Protein AF-F2IVC2-F1 (afdb_monomer_lite)

pLDDT: mean 76.6, std 15.21, range [43.16, 92.25]

Radius of gyration: 13.75 Å; chains: 1; bounding box: 46×25×32 Å

Foldseek 3Di:
DLDDPDDAQFWKQFAPPDDDPPVRPFIWGFHDWDDDDPNFTKTWTHTPVDRDIDIDTPVRIGGPPPPPPPPPDD

Sequence (74 aa):
MSTHRYAIGQSVRLNTGTGGPSRSGDTYRITATLPTRDNYPQYRIRNDDERHDRVASEDTLEAVKTQQPFFRTR

Secondary structure (DSSP, 8-state):
----SS-TT-EEEE---SSS---TT-EEEEEEEEEEETTEEEEEEEESSS--EEEEEGGGEEE-----------

Organism: Polymorphum gilvum (strain LMG 25793 / CGMCC 1.9160 / SL003B-26A1) (NCBI:txid991905)

Structure (mmCIF, N/CA/C/O backbone):
data_AF-F2IVC2-F1
#
_entry.id   AF-F2IVC2-F1
#
loop_
_atom_site.group_PDB
_atom_site.id
_atom_site.type_symbol
_atom_site.label_atom_id
_atom_site.label_alt_id
_atom_site.label_comp_id
_atom_site.label_asym_id
_atom_site.label_entity_id
_atom_site.label_seq_id
_atom_site.pdbx_PDB_ins_code
_atom_site.Cartn_x
_atom_site.Cartn_y
_atom_site.Cartn_z
_atom_site.occupancy
_atom_site.B_iso_or_equiv
_atom_site.auth_seq_id
_atom_site.auth_comp_id
_atom_site.auth_asym_id
_atom_site.auth_atom_id
_atom_site.pdbx_PDB_model_num
ATOM 1 N N . MET A 1 1 ? 1.268 9.064 14.633 1.00 49.53 1 MET A N 1
ATOM 2 C CA . MET A 1 1 ? 0.427 7.948 14.153 1.00 49.53 1 MET A CA 1
ATOM 3 C C . MET A 1 1 ? 0.402 8.019 12.637 1.00 49.53 1 MET A C 1
ATOM 5 O O . MET A 1 1 ? -0.203 8.942 12.106 1.00 49.53 1 MET A O 1
ATOM 9 N N . SER A 1 2 ? 1.129 7.146 11.937 1.00 56.44 2 SER A N 1
ATOM 10 C CA . SER A 1 2 ? 1.025 7.086 10.475 1.00 56.44 2 SER A CA 1
ATOM 11 C C . SER A 1 2 ? -0.340 6.507 10.133 1.00 56.44 2 SER A C 1
ATOM 13 O O . SER A 1 2 ? -0.626 5.354 10.441 1.00 56.44 2 SER A O 1
ATOM 15 N N . THR A 1 3 ? -1.214 7.347 9.591 1.0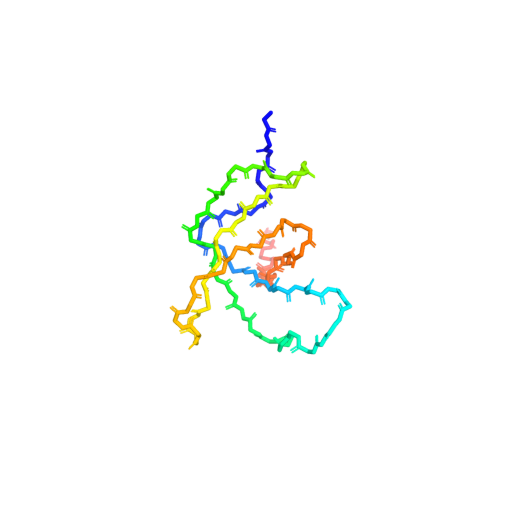0 79.94 3 THR A N 1
ATOM 16 C CA . THR A 1 3 ? -2.535 6.909 9.149 1.00 79.94 3 THR A CA 1
ATOM 17 C C . THR A 1 3 ? -2.339 6.197 7.824 1.00 79.94 3 THR A C 1
ATOM 19 O O . THR A 1 3 ? -2.011 6.836 6.830 1.00 79.94 3 THR A O 1
ATOM 22 N N . HIS A 1 4 ? -2.480 4.875 7.830 1.00 83.69 4 HIS A N 1
ATOM 23 C CA . HIS A 1 4 ? -2.457 4.080 6.612 1.00 83.69 4 HIS A CA 1
ATOM 24 C C . HIS A 1 4 ? -3.675 4.447 5.757 1.00 83.69 4 HIS A C 1
ATOM 26 O O . HIS A 1 4 ? -4.812 4.307 6.208 1.00 83.69 4 HIS A O 1
ATOM 32 N N . ARG A 1 5 ? -3.452 4.935 4.535 1.00 87.44 5 ARG A N 1
ATOM 33 C CA . ARG A 1 5 ? -4.523 5.291 3.595 1.00 87.44 5 ARG A CA 1
ATOM 34 C C . ARG A 1 5 ? -5.241 4.070 3.023 1.00 87.44 5 ARG A C 1
ATOM 36 O O . ARG A 1 5 ? -6.381 4.192 2.576 1.00 87.44 5 ARG A O 1
ATOM 43 N N . TYR A 1 6 ? -4.584 2.912 3.035 1.00 89.25 6 TYR A N 1
ATOM 44 C CA . TYR A 1 6 ? -5.116 1.665 2.503 1.00 89.25 6 TYR A CA 1
ATOM 45 C C . TYR A 1 6 ? -5.259 0.588 3.582 1.00 89.25 6 TYR A C 1
ATOM 47 O O . TYR A 1 6 ? -4.473 0.522 4.527 1.00 89.25 6 TYR A O 1
ATOM 55 N N . ALA A 1 7 ? -6.251 -0.285 3.415 1.00 89.88 7 ALA A N 1
ATOM 56 C CA . ALA A 1 7 ? -6.538 -1.375 4.343 1.00 89.88 7 ALA A CA 1
ATOM 57 C C . ALA A 1 7 ? -6.061 -2.738 3.819 1.00 89.88 7 ALA A C 1
ATOM 59 O O . ALA A 1 7 ? -5.997 -2.978 2.612 1.00 89.88 7 ALA A O 1
ATOM 60 N N . ILE A 1 8 ? -5.789 -3.673 4.734 1.00 91.38 8 ILE A N 1
ATOM 61 C CA . ILE A 1 8 ? -5.542 -5.077 4.380 1.00 91.38 8 ILE A CA 1
ATOM 62 C C . ILE A 1 8 ? -6.779 -5.637 3.664 1.00 91.38 8 ILE A C 1
ATOM 64 O O . ILE A 1 8 ? -7.911 -5.445 4.098 1.00 91.38 8 ILE A O 1
ATOM 68 N N . GLY A 1 9 ? -6.556 -6.320 2.546 1.00 89.94 9 GLY A N 1
ATOM 69 C CA . GLY A 1 9 ? -7.588 -6.865 1.673 1.00 89.94 9 GLY A CA 1
ATOM 70 C C . GLY A 1 9 ? -8.028 -5.926 0.547 1.00 89.94 9 GLY A C 1
ATOM 71 O O . GLY A 1 9 ? -8.709 -6.403 -0.363 1.00 89.94 9 GLY A O 1
ATOM 72 N N . GLN A 1 10 ? -7.622 -4.651 0.570 1.00 89.94 10 GLN A N 1
ATOM 73 C CA . GLN A 1 10 ? -7.926 -3.673 -0.474 1.00 89.94 10 GLN A CA 1
ATOM 74 C C . GLN A 1 10 ? -7.118 -3.935 -1.749 1.00 89.94 10 GLN A C 1
ATOM 76 O O . GLN A 1 10 ? -5.936 -4.283 -1.692 1.00 89.94 10 GLN A O 1
ATOM 81 N N . SER A 1 11 ? -7.764 -3.735 -2.898 1.00 88.75 11 SER A N 1
ATOM 82 C CA . SER A 1 11 ? -7.134 -3.814 -4.213 1.00 88.75 11 SER A CA 1
ATOM 83 C C . SER A 1 11 ? -6.495 -2.479 -4.602 1.00 88.75 11 SER A C 1
ATOM 85 O O . SER A 1 11 ? -7.145 -1.430 -4.600 1.00 88.75 11 SER A O 1
ATOM 87 N N . VAL A 1 12 ? -5.217 -2.526 -4.956 1.00 87.88 12 VAL A N 1
ATOM 88 C CA . VAL A 1 12 ? -4.383 -1.387 -5.346 1.00 87.88 12 VAL A CA 1
ATOM 89 C C . VAL A 1 12 ? -3.623 -1.708 -6.629 1.00 87.88 12 VAL A C 1
ATOM 91 O O . VAL A 1 12 ? -3.385 -2.867 -6.956 1.00 87.88 12 VAL A O 1
ATOM 94 N N . ARG A 1 13 ? -3.244 -0.683 -7.377 1.00 86.25 13 ARG A N 1
ATOM 95 C CA . ARG A 1 13 ? -2.348 -0.782 -8.529 1.00 86.25 13 ARG A CA 1
ATOM 96 C C . ARG A 1 13 ? -1.016 -0.157 -8.167 1.00 86.25 13 ARG A C 1
ATOM 98 O O . ARG A 1 13 ? -0.971 0.838 -7.450 1.00 86.25 13 ARG A O 1
ATOM 105 N N . LEU A 1 14 ? 0.055 -0.763 -8.660 1.00 82.50 14 LEU A N 1
ATOM 106 C CA . LEU A 1 14 ? 1.398 -0.228 -8.517 1.00 82.50 14 LEU A CA 1
ATOM 107 C C . LEU A 1 14 ? 1.648 0.765 -9.660 1.00 82.50 14 LEU A C 1
ATOM 109 O O . LEU A 1 14 ? 1.664 0.369 -10.825 1.00 82.50 14 LEU A O 1
ATOM 113 N N . ASN A 1 15 ? 1.847 2.037 -9.330 1.00 77.50 15 ASN A N 1
ATOM 114 C CA . ASN A 1 15 ? 2.252 3.072 -10.272 1.00 77.50 15 ASN A CA 1
ATOM 115 C C . ASN A 1 15 ? 3.714 3.432 -9.999 1.00 77.50 15 ASN A C 1
ATOM 117 O O . ASN A 1 15 ? 4.033 4.373 -9.275 1.00 77.50 15 ASN A O 1
ATOM 121 N N . THR A 1 16 ? 4.632 2.629 -10.540 1.00 65.56 16 THR A N 1
ATOM 122 C CA . THR A 1 16 ? 6.057 2.976 -10.529 1.00 65.56 16 THR A CA 1
ATOM 123 C C . THR A 1 16 ? 6.289 4.056 -11.575 1.00 65.56 16 THR A C 1
ATOM 125 O O . THR A 1 16 ? 6.549 3.758 -12.745 1.00 65.56 16 THR A O 1
ATOM 128 N N . GLY A 1 17 ? 6.166 5.317 -11.168 1.00 57.50 17 GLY A N 1
ATOM 129 C CA . GLY A 1 17 ? 6.627 6.440 -11.970 1.00 57.50 17 GLY A CA 1
ATOM 130 C C . GLY A 1 17 ? 8.089 6.223 -12.368 1.00 57.50 17 GLY A C 1
ATOM 131 O O . GLY A 1 17 ? 8.919 5.879 -11.531 1.00 57.50 17 GLY A O 1
ATOM 132 N N . THR A 1 18 ? 8.391 6.409 -13.654 1.00 51.06 18 THR A N 1
ATOM 133 C CA . THR A 1 18 ? 9.734 6.370 -14.267 1.00 51.06 18 THR A CA 1
ATOM 134 C C . THR A 1 18 ? 10.484 5.029 -14.193 1.00 51.06 18 THR A C 1
ATOM 136 O O . THR A 1 18 ? 11.259 4.787 -13.277 1.00 51.06 18 THR A O 1
ATOM 139 N N . GLY A 1 19 ? 10.347 4.177 -15.220 1.00 43.16 19 GLY A N 1
ATOM 140 C CA . GLY A 1 19 ? 11.362 3.133 -15.464 1.00 43.16 19 GLY A CA 1
ATOM 141 C C . GLY A 1 19 ? 10.964 1.918 -16.298 1.00 43.16 19 GLY A C 1
ATOM 142 O O . GLY A 1 19 ? 11.834 1.158 -16.706 1.00 43.16 19 GLY A O 1
ATOM 143 N N . GLY A 1 20 ? 9.682 1.724 -16.589 1.00 47.53 20 GLY A N 1
ATOM 144 C CA . GLY A 1 20 ? 9.221 0.641 -17.456 1.00 47.53 20 GLY A CA 1
ATOM 145 C C . GLY A 1 20 ? 7.725 0.416 -17.294 1.00 47.53 20 GLY A C 1
ATOM 146 O O . GLY A 1 20 ? 7.143 0.933 -16.337 1.00 47.53 20 GLY A O 1
ATOM 147 N N . PRO A 1 21 ? 7.079 -0.328 -18.204 1.00 47.03 21 PRO A N 1
ATOM 148 C CA . PRO A 1 21 ? 5.698 -0.725 -18.014 1.00 47.03 21 PRO A CA 1
ATOM 149 C C . PRO A 1 21 ? 5.642 -1.672 -16.809 1.00 47.03 21 PRO A C 1
ATOM 151 O O . PRO A 1 21 ? 5.721 -2.889 -16.962 1.00 47.03 21 PRO A O 1
ATOM 154 N N . SER A 1 22 ? 5.472 -1.130 -15.599 1.00 51.09 22 SER A N 1
ATOM 155 C CA . SER A 1 22 ? 4.678 -1.827 -14.591 1.00 51.09 22 SER A CA 1
ATOM 156 C C . SER A 1 22 ? 3.360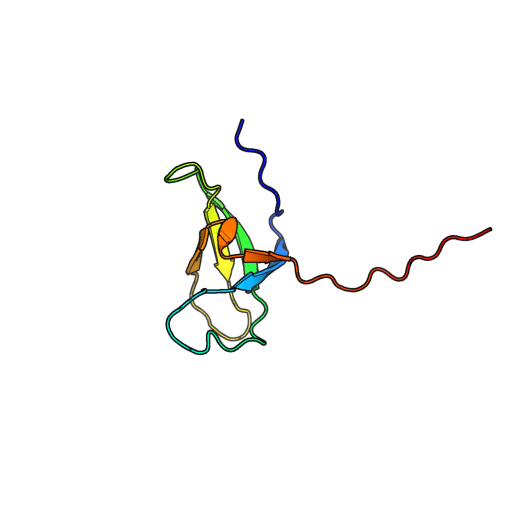 -2.067 -15.288 1.00 51.09 22 SER A C 1
ATOM 158 O O . SER A 1 22 ? 2.629 -1.106 -15.535 1.00 51.09 22 SER A O 1
ATOM 160 N N . ARG A 1 23 ? 3.172 -3.305 -15.762 1.00 54.38 23 ARG A N 1
ATOM 161 C CA . ARG A 1 23 ? 2.014 -3.771 -16.520 1.00 54.38 23 ARG A CA 1
ATOM 162 C C . ARG A 1 23 ? 0.791 -3.107 -15.918 1.00 54.38 23 ARG A C 1
ATOM 164 O O . ARG A 1 23 ? 0.348 -3.464 -14.831 1.00 54.38 23 ARG A O 1
ATOM 171 N N . SER A 1 24 ? 0.298 -2.071 -16.586 1.00 52.12 24 SER A N 1
ATOM 172 C CA . SER A 1 24 ? -0.588 -1.070 -15.982 1.00 52.12 24 SER A CA 1
ATOM 173 C C . SER A 1 24 ? -2.012 -1.607 -15.750 1.00 52.12 24 SER A C 1
ATOM 175 O O . SER A 1 24 ? -2.958 -0.844 -15.581 1.00 52.12 24 SER A O 1
ATOM 177 N N . GLY A 1 25 ? -2.161 -2.936 -15.745 1.00 57.62 25 GLY A N 1
ATOM 178 C CA . GLY A 1 25 ? -3.370 -3.687 -15.443 1.00 57.62 25 GLY A CA 1
ATOM 179 C C . GLY A 1 25 ? -3.244 -4.640 -14.249 1.00 57.62 25 GLY A C 1
ATOM 180 O O . GLY A 1 25 ? -4.280 -5.117 -13.787 1.00 57.62 25 GLY A O 1
ATOM 181 N N . ASP A 1 26 ? -2.045 -4.895 -13.710 1.00 72.31 26 ASP A N 1
ATOM 182 C CA . ASP A 1 26 ? -1.891 -5.815 -12.580 1.00 72.31 26 ASP A CA 1
ATOM 183 C C . ASP A 1 26 ? -2.457 -5.192 -11.299 1.00 72.31 26 ASP A C 1
ATOM 185 O O . ASP A 1 26 ? -1.981 -4.176 -10.783 1.00 72.31 26 ASP A O 1
ATOM 189 N N . THR A 1 27 ? -3.543 -5.791 -10.814 1.00 82.69 27 THR A N 1
ATOM 190 C CA . THR A 1 27 ? -4.207 -5.392 -9.576 1.00 82.69 27 THR A CA 1
ATOM 191 C C . THR A 1 27 ? -3.649 -6.228 -8.439 1.00 82.69 27 THR A C 1
ATOM 193 O O . THR A 1 27 ? -3.795 -7.445 -8.410 1.00 82.69 27 THR A O 1
ATOM 196 N N . TYR A 1 28 ? -3.033 -5.560 -7.477 1.00 87.12 28 TYR A N 1
ATOM 197 C CA . TYR A 1 28 ? -2.466 -6.175 -6.293 1.00 87.12 28 TYR A CA 1
ATOM 198 C C . TYR A 1 28 ? -3.432 -6.063 -5.120 1.00 87.12 28 TYR A C 1
ATOM 200 O O . TYR A 1 28 ? -4.230 -5.133 -5.031 1.00 87.12 28 TYR A O 1
ATOM 208 N N . ARG A 1 29 ? -3.328 -6.986 -4.168 1.00 90.56 29 ARG A N 1
ATOM 209 C CA . ARG A 1 29 ? -4.066 -6.947 -2.909 1.00 90.56 29 ARG A CA 1
ATOM 210 C C . ARG A 1 29 ? -3.127 -6.652 -1.757 1.00 90.56 29 ARG A C 1
ATOM 212 O O . ARG A 1 29 ? -2.079 -7.284 -1.642 1.00 90.56 29 ARG A O 1
ATOM 219 N N . ILE A 1 30 ? -3.517 -5.738 -0.877 1.00 91.44 30 ILE A N 1
ATOM 220 C CA . ILE A 1 30 ? -2.767 -5.489 0.355 1.00 91.44 30 ILE A CA 1
ATOM 221 C C . ILE A 1 30 ? -2.938 -6.682 1.287 1.00 91.44 30 ILE A C 1
ATOM 223 O O . ILE A 1 30 ? -4.057 -7.048 1.637 1.00 91.44 30 ILE A O 1
ATOM 227 N N . THR A 1 31 ? -1.833 -7.281 1.707 1.00 91.88 31 THR A N 1
ATOM 228 C CA . THR A 1 31 ? -1.818 -8.421 2.633 1.00 91.88 31 THR A CA 1
ATOM 229 C C . THR A 1 31 ? -1.339 -8.028 4.024 1.00 91.88 31 THR A C 1
ATOM 231 O O . THR A 1 31 ? -1.722 -8.673 4.995 1.00 91.88 31 THR A O 1
ATOM 234 N N . ALA A 1 32 ? -0.553 -6.953 4.147 1.00 91.12 32 ALA A N 1
ATOM 235 C CA . ALA A 1 32 ? -0.125 -6.421 5.437 1.00 91.12 32 ALA A CA 1
ATOM 236 C C . ALA A 1 32 ? 0.237 -4.932 5.360 1.00 91.12 32 ALA A C 1
ATOM 238 O O . ALA A 1 32 ? 0.708 -4.446 4.331 1.00 91.12 32 ALA A O 1
ATOM 239 N N . THR A 1 33 ? 0.086 -4.233 6.482 1.00 91.19 33 THR A N 1
ATOM 240 C CA . THR A 1 33 ? 0.653 -2.900 6.719 1.00 91.19 33 THR A CA 1
ATOM 241 C C . THR A 1 33 ? 2.016 -3.041 7.391 1.00 91.19 33 THR A C 1
ATOM 243 O O . THR A 1 33 ? 2.171 -3.816 8.335 1.00 91.19 33 THR A O 1
ATOM 246 N N . LEU A 1 34 ? 3.009 -2.302 6.914 1.00 89.19 34 LEU A N 1
ATOM 247 C CA . LEU A 1 34 ? 4.376 -2.295 7.431 1.00 89.19 34 LEU A CA 1
ATOM 248 C C . LEU A 1 34 ? 4.675 -0.959 8.129 1.00 89.19 34 LEU A C 1
ATOM 250 O O . LEU A 1 34 ? 4.017 0.042 7.833 1.00 89.19 34 LEU A O 1
ATOM 254 N N . PRO A 1 35 ? 5.683 -0.908 9.021 1.00 87.00 35 PRO A N 1
ATOM 255 C CA . PRO A 1 35 ? 6.137 0.353 9.586 1.00 87.00 35 PRO A CA 1
ATOM 256 C C . PRO A 1 35 ? 6.569 1.324 8.483 1.00 87.00 35 PRO A C 1
ATOM 258 O O . PRO A 1 35 ? 7.195 0.949 7.485 1.00 87.00 35 PRO A O 1
ATOM 261 N N . THR A 1 36 ? 6.217 2.587 8.694 1.00 86.12 36 THR A N 1
ATOM 262 C CA . THR A 1 36 ? 6.568 3.715 7.835 1.00 86.12 36 THR A CA 1
ATOM 263 C C . THR A 1 36 ? 8.078 3.788 7.647 1.00 86.12 36 THR A C 1
ATOM 265 O O . THR A 1 36 ? 8.830 3.760 8.621 1.00 86.12 36 THR A O 1
ATOM 268 N N . ARG A 1 37 ? 8.520 3.915 6.398 1.00 83.50 37 ARG A N 1
ATOM 269 C CA . ARG A 1 37 ? 9.924 4.125 6.042 1.00 83.50 37 ARG A CA 1
ATOM 270 C C . ARG A 1 37 ? 10.030 5.419 5.253 1.00 83.50 37 ARG A C 1
ATOM 272 O O . ARG A 1 37 ? 9.203 5.666 4.384 1.00 83.50 37 ARG A O 1
ATOM 279 N N . ASP A 1 38 ? 11.000 6.259 5.602 1.00 81.44 38 ASP A N 1
ATOM 280 C CA . ASP A 1 38 ? 11.208 7.559 4.948 1.00 81.44 38 ASP A CA 1
ATOM 281 C C . ASP A 1 38 ? 9.942 8.444 4.930 1.00 81.44 38 ASP A C 1
ATOM 283 O O . ASP A 1 38 ? 9.656 9.127 3.957 1.00 81.44 38 ASP A O 1
ATOM 287 N N . ASN A 1 39 ? 9.168 8.434 6.024 1.00 82.38 39 ASN A N 1
ATOM 288 C CA . ASN A 1 39 ? 7.870 9.119 6.178 1.00 82.38 39 ASN A CA 1
ATOM 289 C C . ASN A 1 39 ? 6.702 8.564 5.344 1.00 82.38 39 ASN A C 1
ATOM 291 O O . ASN A 1 39 ? 5.578 9.039 5.507 1.00 82.38 39 ASN A O 1
ATOM 295 N N . TYR A 1 40 ? 6.912 7.514 4.549 1.00 83.56 40 TYR A N 1
ATOM 296 C CA . TYR A 1 40 ? 5.851 6.874 3.776 1.00 83.56 40 TYR A CA 1
ATOM 297 C C . TYR A 1 40 ? 5.399 5.552 4.411 1.00 83.56 40 TYR A C 1
ATOM 299 O O . TYR A 1 40 ? 6.235 4.682 4.688 1.00 83.56 40 TYR A O 1
ATOM 307 N N . PRO A 1 41 ? 4.087 5.368 4.674 1.00 89.81 41 PRO A N 1
ATOM 308 C CA . PRO A 1 41 ? 3.553 4.077 5.084 1.00 89.81 41 PRO A CA 1
ATOM 309 C C . PRO A 1 41 ? 3.887 3.019 4.034 1.00 89.81 41 PRO A C 1
ATOM 311 O O . PRO A 1 41 ? 3.753 3.261 2.833 1.00 89.81 41 PRO A O 1
ATOM 314 N N . GLN A 1 42 ? 4.328 1.849 4.485 1.00 92.25 42 GLN A N 1
ATOM 315 C CA . GLN A 1 42 ? 4.631 0.734 3.596 1.00 92.25 42 GLN A CA 1
ATOM 316 C C . GLN A 1 42 ? 3.538 -0.327 3.663 1.00 92.25 42 GLN A C 1
ATOM 318 O O . GLN A 1 42 ? 2.894 -0.530 4.696 1.00 92.25 42 GLN A O 1
ATOM 323 N N . TYR A 1 43 ? 3.374 -1.049 2.562 1.00 92.25 43 TYR A N 1
ATOM 324 C CA . TYR A 1 43 ? 2.390 -2.113 2.425 1.00 92.25 43 TYR A CA 1
ATOM 325 C C . TYR A 1 43 ? 3.029 -3.342 1.787 1.00 92.25 43 TYR A C 1
ATOM 327 O O . TYR A 1 43 ? 3.810 -3.225 0.841 1.00 92.25 43 TYR A O 1
ATOM 335 N N . ARG A 1 44 ? 2.681 -4.534 2.286 1.00 91.81 44 ARG A N 1
ATOM 336 C CA . ARG A 1 44 ? 2.878 -5.776 1.530 1.00 91.81 44 ARG A CA 1
ATOM 337 C C . ARG A 1 44 ? 1.710 -5.932 0.586 1.00 91.81 44 ARG A C 1
ATOM 339 O O . ARG A 1 44 ? 0.555 -5.916 1.015 1.00 91.81 44 ARG A O 1
ATOM 346 N N . ILE A 1 45 ? 2.037 -6.101 -0.681 1.00 89.81 45 ILE A N 1
ATOM 347 C CA . ILE A 1 45 ? 1.084 -6.326 -1.749 1.00 89.81 45 ILE A CA 1
ATOM 348 C C . ILE A 1 45 ? 1.376 -7.673 -2.401 1.00 89.81 45 ILE A C 1
ATOM 350 O O . ILE A 1 45 ? 2.530 -8.092 -2.513 1.00 89.81 45 ILE A O 1
ATOM 354 N N . ARG A 1 46 ? 0.323 -8.354 -2.833 1.00 87.19 46 ARG A N 1
ATOM 355 C CA . ARG A 1 46 ? 0.408 -9.633 -3.534 1.00 87.19 46 ARG A CA 1
ATOM 356 C C . ARG A 1 46 ? -0.427 -9.560 -4.801 1.00 87.19 46 ARG A C 1
ATOM 358 O O . ARG A 1 46 ? -1.564 -9.094 -4.743 1.00 87.19 46 ARG A O 1
ATOM 365 N N . ASN A 1 47 ? 0.138 -9.982 -5.925 1.00 83.06 47 ASN A N 1
ATOM 366 C CA . ASN A 1 47 ? -0.637 -10.190 -7.143 1.00 83.06 47 ASN A CA 1
ATOM 367 C C . ASN A 1 47 ? -1.288 -11.579 -7.060 1.00 83.06 47 ASN A C 1
ATOM 369 O O . ASN A 1 47 ? -0.698 -12.505 -6.506 1.00 83.06 47 ASN A O 1
ATOM 373 N N . ASP A 1 48 ? -2.507 -11.725 -7.561 1.00 73.50 48 ASP A N 1
ATOM 374 C CA . ASP A 1 48 ? -3.119 -13.053 -7.679 1.00 73.50 48 ASP A CA 1
ATOM 375 C C . ASP A 1 48 ? -2.448 -13.862 -8.807 1.00 73.50 48 ASP A C 1
ATOM 377 O O . ASP A 1 48 ? -2.258 -15.070 -8.678 1.00 73.50 48 ASP A O 1
ATOM 381 N N . ASP A 1 49 ? -1.988 -13.166 -9.856 1.00 72.88 49 ASP A N 1
ATOM 382 C CA . ASP A 1 49 ? -1.309 -13.748 -11.021 1.00 72.88 49 ASP A CA 1
ATOM 383 C C . ASP A 1 49 ? 0.167 -14.091 -10.729 1.00 72.88 49 ASP A C 1
ATOM 385 O O . ASP A 1 49 ? 0.662 -15.167 -11.071 1.00 72.88 49 ASP A O 1
ATOM 389 N N . GLU A 1 50 ? 0.871 -13.219 -9.998 1.00 68.12 50 GLU A N 1
ATOM 390 C CA . GLU A 1 50 ? 2.258 -13.450 -9.579 1.00 68.12 50 GLU A CA 1
ATOM 391 C C . GLU A 1 50 ? 2.329 -13.917 -8.117 1.00 68.12 50 GLU A C 1
ATOM 393 O O . GLU A 1 50 ? 1.996 -13.184 -7.190 1.00 68.12 50 GLU A O 1
ATOM 398 N N . ARG A 1 51 ? 2.878 -15.113 -7.869 1.00 72.19 51 ARG A N 1
ATOM 399 C CA . ARG A 1 51 ? 3.028 -15.704 -6.518 1.00 72.19 51 ARG A CA 1
ATOM 400 C C . ARG A 1 51 ? 4.028 -14.990 -5.590 1.00 72.19 51 ARG A C 1
ATOM 402 O O . ARG A 1 51 ? 4.351 -15.524 -4.528 1.00 72.19 51 ARG A O 1
ATOM 409 N N . HIS A 1 52 ? 4.537 -13.824 -5.973 1.00 75.56 52 HIS A N 1
ATOM 410 C CA . HIS A 1 52 ? 5.543 -13.091 -5.214 1.00 75.56 52 HIS A CA 1
ATOM 411 C C . HIS A 1 52 ? 4.913 -11.967 -4.391 1.00 75.56 52 HIS A C 1
ATOM 413 O O . HIS A 1 52 ? 4.148 -11.147 -4.898 1.00 75.56 52 HIS A O 1
ATOM 419 N N . ASP A 1 53 ? 5.289 -11.909 -3.115 1.00 82.25 53 ASP A N 1
ATOM 420 C CA . ASP A 1 53 ? 4.973 -10.771 -2.262 1.00 82.25 53 ASP A CA 1
ATOM 421 C C . ASP A 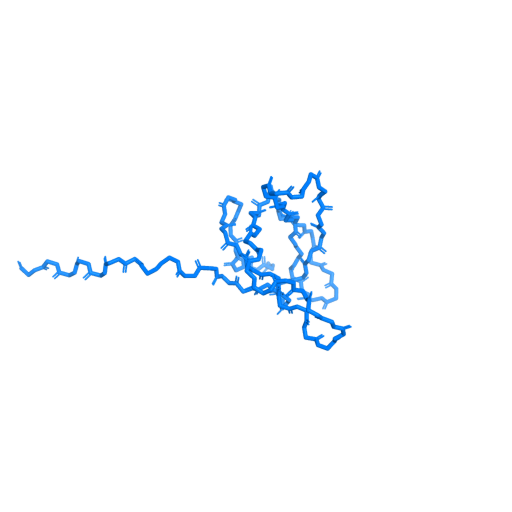1 53 ? 5.931 -9.617 -2.596 1.00 82.25 53 ASP A C 1
ATOM 423 O O . ASP A 1 53 ? 7.151 -9.797 -2.630 1.00 82.25 53 ASP A O 1
ATOM 427 N N . ARG A 1 54 ? 5.386 -8.418 -2.800 1.00 86.25 54 ARG A N 1
ATOM 428 C CA . ARG A 1 54 ? 6.154 -7.181 -2.981 1.00 86.25 54 ARG A CA 1
ATOM 429 C C . ARG A 1 54 ? 5.891 -6.223 -1.829 1.00 86.25 54 ARG A C 1
ATOM 431 O O . ARG A 1 54 ? 4.828 -6.244 -1.211 1.00 86.25 54 ARG A O 1
ATOM 438 N N . VAL A 1 55 ? 6.867 -5.368 -1.550 1.00 88.62 55 VAL A N 1
ATOM 439 C CA . VAL A 1 55 ? 6.705 -4.236 -0.635 1.00 88.62 55 VAL A CA 1
ATOM 440 C C . VAL A 1 55 ? 6.659 -2.964 -1.465 1.00 88.62 55 VAL A C 1
ATOM 442 O O . VAL A 1 55 ? 7.524 -2.763 -2.315 1.00 88.62 55 VAL A O 1
ATOM 445 N N . ALA A 1 56 ? 5.647 -2.134 -1.227 1.00 87.44 56 ALA A N 1
ATOM 446 C CA . ALA A 1 56 ? 5.451 -0.866 -1.915 1.00 87.44 56 ALA A CA 1
ATOM 447 C C . ALA A 1 56 ? 5.115 0.249 -0.918 1.00 87.44 56 ALA A C 1
ATOM 449 O O . ALA A 1 56 ? 4.451 0.019 0.100 1.00 87.44 56 ALA A O 1
ATOM 450 N N . SER A 1 57 ? 5.582 1.456 -1.223 1.00 89.69 57 SER A N 1
ATOM 451 C CA . SER A 1 57 ? 5.281 2.672 -0.467 1.00 89.69 57 SER A CA 1
ATOM 452 C C . SER A 1 57 ? 3.904 3.202 -0.848 1.00 89.69 57 SER A C 1
ATOM 454 O O . SER A 1 57 ? 3.479 3.044 -1.992 1.00 89.69 57 SER A O 1
ATOM 456 N N . GLU A 1 58 ? 3.229 3.878 0.081 1.00 88.56 58 GLU A N 1
ATOM 457 C CA . GLU A 1 58 ? 1.916 4.482 -0.168 1.00 88.56 58 GLU A CA 1
ATOM 458 C C . GLU A 1 58 ? 1.876 5.381 -1.411 1.00 88.56 58 GLU A C 1
ATOM 460 O O . GLU A 1 58 ? 0.872 5.369 -2.117 1.00 88.56 58 GLU A O 1
ATOM 465 N N . ASP A 1 59 ? 2.951 6.127 -1.694 1.00 87.75 59 ASP A N 1
ATOM 466 C CA . ASP A 1 59 ? 3.010 7.064 -2.825 1.00 87.75 59 ASP A CA 1
ATOM 467 C C . ASP A 1 59 ? 3.046 6.355 -4.1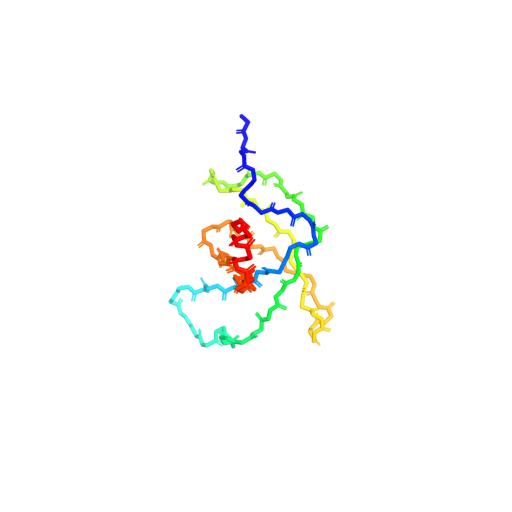93 1.00 87.75 59 ASP A C 1
ATOM 469 O O . ASP A 1 59 ? 2.491 6.853 -5.166 1.00 87.75 59 ASP A O 1
ATOM 473 N N . THR A 1 60 ? 3.615 5.148 -4.240 1.00 85.38 60 THR A N 1
ATOM 474 C CA . THR A 1 60 ? 3.669 4.298 -5.443 1.00 85.38 60 THR A CA 1
ATOM 475 C C . THR A 1 60 ? 2.408 3.458 -5.658 1.00 85.38 60 THR A C 1
ATOM 477 O O . THR A 1 60 ? 2.327 2.687 -6.617 1.00 85.38 60 THR A O 1
ATOM 480 N N . LEU A 1 61 ? 1.436 3.547 -4.746 1.00 87.31 61 LEU A N 1
ATOM 481 C CA . LEU A 1 61 ? 0.203 2.772 -4.783 1.00 87.31 61 LEU A CA 1
ATOM 482 C C . LEU A 1 61 ? -0.981 3.661 -5.129 1.00 87.31 61 LEU A C 1
ATOM 484 O O . LEU A 1 61 ? -1.188 4.713 -4.530 1.00 87.31 61 LEU A O 1
ATOM 488 N N . GLU A 1 62 ? -1.831 3.165 -6.018 1.00 87.94 62 GLU A N 1
ATOM 489 C CA . GLU A 1 62 ? -3.102 3.789 -6.362 1.00 87.94 62 GLU A CA 1
ATOM 490 C C . GLU A 1 62 ? -4.261 2.859 -6.004 1.00 87.94 62 GLU A C 1
ATOM 492 O O . GLU A 1 62 ? -4.278 1.687 -6.385 1.00 87.94 62 GLU A O 1
ATOM 497 N N . ALA A 1 63 ? -5.270 3.362 -5.288 1.00 86.81 63 ALA A N 1
ATOM 498 C CA . ALA A 1 63 ? -6.485 2.587 -5.040 1.00 86.81 63 ALA A CA 1
ATOM 499 C C . ALA A 1 63 ? -7.180 2.234 -6.359 1.00 86.81 63 ALA A C 1
ATOM 501 O O . ALA A 1 63 ? -7.542 3.120 -7.140 1.00 86.81 63 ALA A O 1
ATOM 502 N N . VAL A 1 64 ? -7.481 0.947 -6.555 1.00 84.94 64 VAL A N 1
ATOM 503 C CA . VAL A 1 64 ? -8.426 0.544 -7.595 1.00 84.94 64 VAL A CA 1
ATOM 504 C C . VAL A 1 64 ? -9.802 0.969 -7.119 1.00 84.94 64 VAL A C 1
ATOM 506 O O . VAL A 1 64 ? -10.423 0.315 -6.283 1.00 84.94 64 VAL A O 1
ATOM 509 N N . LYS A 1 65 ? -10.281 2.110 -7.619 1.00 71.81 65 LYS A N 1
ATOM 510 C CA . LYS A 1 65 ? -11.680 2.484 -7.453 1.00 71.81 65 LYS A CA 1
ATOM 511 C C . LYS A 1 65 ? -12.509 1.493 -8.260 1.00 71.81 65 LYS A C 1
ATOM 513 O O . LYS A 1 65 ? -12.763 1.708 -9.440 1.00 71.81 65 LYS A O 1
ATOM 518 N N . THR A 1 66 ? -12.974 0.425 -7.623 1.00 57.03 66 THR A N 1
ATOM 519 C CA . THR A 1 66 ? -14.241 -0.168 -8.041 1.00 57.03 66 THR A CA 1
ATOM 520 C C . THR A 1 66 ? -15.237 0.975 -7.913 1.00 57.03 66 THR A C 1
ATOM 522 O O . THR A 1 66 ? -15.413 1.488 -6.807 1.00 57.03 66 THR A O 1
ATOM 525 N N . GLN A 1 67 ? -15.779 1.480 -9.025 1.00 45.31 67 GLN A N 1
ATOM 526 C CA . GLN A 1 67 ? -16.891 2.426 -8.983 1.00 45.31 67 GLN A CA 1
ATOM 527 C C . GLN A 1 67 ? -17.950 1.796 -8.083 1.00 45.31 67 GLN A C 1
ATOM 529 O O . GLN A 1 67 ? -18.647 0.876 -8.496 1.00 45.31 67 GLN A O 1
ATOM 534 N N . GLN A 1 68 ? -18.022 2.241 -6.830 1.00 48.28 68 GLN A N 1
ATOM 535 C CA . GLN A 1 68 ? -19.153 1.937 -5.982 1.00 48.28 68 GLN A CA 1
ATOM 536 C C . GLN A 1 68 ? -20.321 2.597 -6.708 1.00 48.28 68 GLN A C 1
ATOM 538 O O . GLN A 1 68 ? -20.266 3.817 -6.908 1.00 48.28 68 GLN A O 1
ATOM 543 N N . PRO A 1 69 ? -21.318 1.840 -7.201 1.00 47.56 69 PRO A N 1
ATOM 544 C CA . PRO A 1 69 ? -22.503 2.468 -7.736 1.00 47.56 69 PRO A CA 1
ATOM 545 C C . PRO A 1 69 ? -23.081 3.280 -6.586 1.00 47.56 69 PRO A C 1
ATOM 547 O O . PRO A 1 69 ? -23.450 2.757 -5.535 1.00 47.56 69 PRO A O 1
ATOM 550 N N . PHE A 1 70 ? -23.039 4.593 -6.759 1.00 55.00 70 PHE A N 1
ATOM 551 C CA . PHE A 1 70 ? -23.605 5.551 -5.839 1.00 55.00 70 PHE A CA 1
ATOM 552 C C . PHE A 1 70 ? -25.121 5.388 -5.902 1.00 55.00 70 PHE A C 1
ATOM 554 O O . PHE A 1 70 ? -25.814 6.111 -6.613 1.00 55.00 70 PHE A O 1
ATOM 561 N N . PHE A 1 71 ? -25.654 4.396 -5.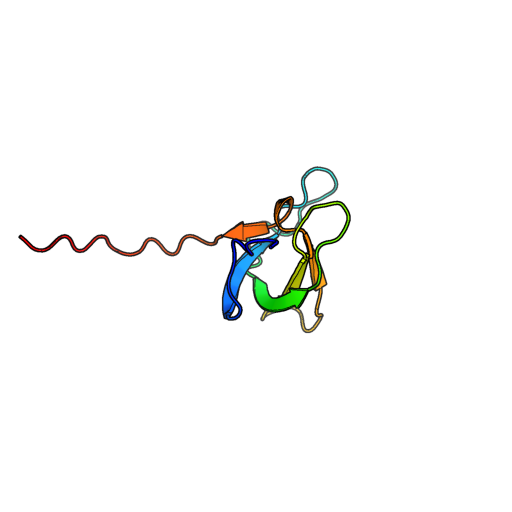197 1.00 62.66 71 PHE A N 1
ATOM 562 C CA . PHE A 1 71 ? -27.084 4.305 -4.967 1.00 62.66 71 PHE A CA 1
ATOM 563 C C . PHE A 1 71 ? -27.432 5.314 -3.874 1.00 62.66 71 PHE A C 1
ATOM 565 O O . PHE A 1 71 ? -27.555 4.982 -2.697 1.00 62.66 71 PHE A O 1
ATOM 572 N N . ARG A 1 72 ? -27.556 6.588 -4.266 1.00 63.28 72 ARG A N 1
ATOM 573 C CA . ARG A 1 72 ? -28.348 7.547 -3.496 1.00 63.28 72 ARG A CA 1
ATOM 574 C C . ARG A 1 72 ? -29.816 7.252 -3.765 1.00 63.28 72 ARG A C 1
ATOM 576 O O . ARG A 1 72 ? -30.382 7.729 -4.743 1.00 63.28 72 ARG A O 1
ATOM 583 N N . THR A 1 73 ? -30.405 6.444 -2.897 1.00 66.69 73 THR A N 1
ATOM 584 C CA . THR A 1 73 ? -31.856 6.286 -2.808 1.00 66.69 73 THR A CA 1
ATOM 585 C C . THR A 1 73 ? -32.459 7.584 -2.277 1.00 66.69 73 THR A C 1
ATOM 587 O O . THR A 1 73 ? -31.916 8.189 -1.349 1.00 66.69 73 THR A O 1
ATOM 590 N N . ARG A 1 74 ? -33.542 8.024 -2.916 1.00 70.75 74 ARG A N 1
ATOM 591 C CA . ARG A 1 74 ? -34.380 9.148 -2.500 1.00 70.75 74 ARG A CA 1
ATOM 592 C C . ARG A 1 74 ? -35.631 8.617 -1.818 1.00 70.75 74 ARG A C 1
ATOM 594 O O . ARG A 1 7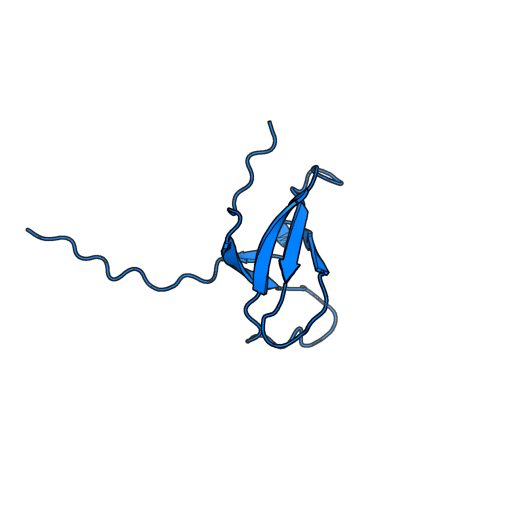4 ? -36.045 7.499 -2.197 1.00 70.75 74 ARG A O 1
#